Protein AF-A0A5K7XAS2-F1 (afdb_monomer_lite)

Secondary structure (DSSP, 8-state):
------EEEEEEEEETTEEEEES-GGGS-TT-EEEEEEE-SSSEEEEE--TTS-EEESSPEE--S-----

Sequence (70 aa):
MPIYDQLPNVFAWEQAGQWYFVQDRTAAPPEAVEARCFNDGTANVLSINRGTSGVFVRDAMPWNGRARGQ

Structure (mmCIF, N/CA/C/O backbone):
data_AF-A0A5K7XAS2-F1
#
_entry.id   AF-A0A5K7XAS2-F1
#
loop_
_atom_site.group_PDB
_atom_site.id
_atom_site.type_symbol
_atom_site.label_atom_id
_atom_site.label_alt_id
_atom_site.label_comp_id
_atom_site.label_asym_id
_atom_site.label_entity_id
_atom_site.label_seq_id
_atom_site.pdbx_PDB_ins_code
_atom_site.Cartn_x
_atom_site.Cartn_y
_atom_site.Cartn_z
_atom_site.occupancy
_atom_site.B_iso_or_equiv
_atom_site.auth_seq_id
_atom_site.auth_comp_id
_atom_site.auth_asym_id
_atom_site.auth_atom_id
_atom_site.pdbx_PDB_model_num
ATOM 1 N N . MET A 1 1 ? 13.729 14.118 12.467 1.00 48.94 1 MET A N 1
ATOM 2 C CA . MET A 1 1 ? 12.893 14.614 11.354 1.00 48.94 1 MET A CA 1
ATOM 3 C C . MET A 1 1 ? 12.318 13.389 10.663 1.00 48.94 1 MET A C 1
ATOM 5 O O . MET A 1 1 ? 13.099 12.464 10.471 1.00 48.94 1 MET A O 1
ATOM 9 N N . PRO A 1 2 ? 11.008 13.321 10.373 1.00 54.69 2 PRO A N 1
ATOM 10 C CA . PRO A 1 2 ? 10.454 12.229 9.570 1.00 54.69 2 PRO A CA 1
ATOM 11 C C . PRO A 1 2 ? 11.185 12.158 8.222 1.00 54.69 2 PRO A C 1
ATOM 13 O O . PRO A 1 2 ? 11.432 13.195 7.602 1.00 54.69 2 PRO A O 1
ATOM 16 N N . ILE A 1 3 ? 11.588 10.955 7.812 1.00 56.78 3 ILE A N 1
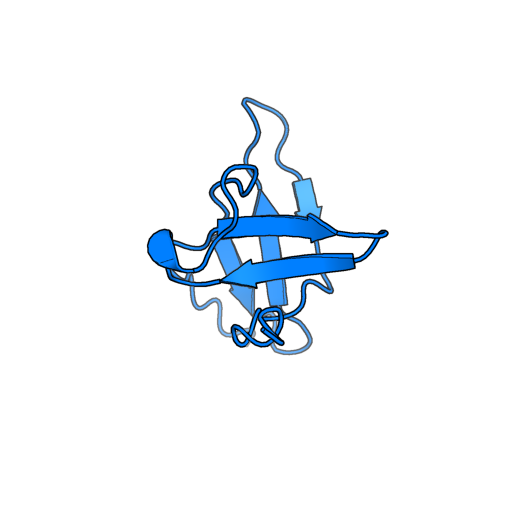ATOM 17 C CA . ILE A 1 3 ? 12.247 10.717 6.524 1.00 56.78 3 ILE A CA 1
ATOM 18 C C . ILE A 1 3 ? 11.149 10.430 5.506 1.00 56.78 3 ILE A C 1
ATOM 20 O O . ILE A 1 3 ? 10.650 9.314 5.415 1.00 56.78 3 ILE A O 1
ATOM 24 N N . TYR A 1 4 ? 10.756 11.448 4.745 1.00 59.44 4 TYR A N 1
ATOM 25 C CA . TYR A 1 4 ? 9.766 11.284 3.684 1.00 59.44 4 TYR A CA 1
ATOM 26 C C . TYR A 1 4 ? 10.407 10.660 2.440 1.00 59.44 4 TYR A C 1
ATOM 28 O O . TYR A 1 4 ? 10.658 11.346 1.451 1.00 59.44 4 TYR A O 1
ATOM 36 N N . ASP A 1 5 ? 10.663 9.355 2.481 1.00 63.50 5 ASP A N 1
ATOM 37 C CA . ASP A 1 5 ? 11.050 8.605 1.288 1.00 63.50 5 ASP A CA 1
ATOM 38 C C . ASP A 1 5 ? 9.812 8.391 0.412 1.00 63.50 5 ASP A C 1
ATOM 40 O O . ASP A 1 5 ? 8.963 7.548 0.702 1.00 63.50 5 ASP A O 1
ATOM 44 N N . GLN A 1 6 ? 9.681 9.189 -0.653 1.00 64.81 6 GLN A N 1
ATOM 45 C CA . GLN A 1 6 ? 8.654 8.971 -1.667 1.00 64.81 6 GLN A CA 1
ATOM 46 C C . GLN A 1 6 ? 9.089 7.814 -2.567 1.00 64.81 6 GLN A C 1
ATOM 48 O O . GLN A 1 6 ? 9.957 7.967 -3.426 1.00 64.81 6 GLN A O 1
ATOM 53 N N . LEU A 1 7 ? 8.452 6.661 -2.396 1.00 65.50 7 LEU A N 1
ATOM 54 C CA . LEU A 1 7 ? 8.729 5.491 -3.222 1.00 65.50 7 LEU A CA 1
ATOM 55 C C . LEU A 1 7 ? 7.979 5.608 -4.565 1.00 65.50 7 LEU A C 1
ATOM 57 O O . LEU A 1 7 ? 6.748 5.733 -4.557 1.00 65.50 7 LEU A O 1
ATOM 61 N N . PRO A 1 8 ? 8.672 5.605 -5.719 1.00 71.31 8 PRO A N 1
ATOM 62 C CA . PRO A 1 8 ? 8.019 5.546 -7.024 1.00 71.31 8 PRO A CA 1
ATOM 63 C C . PRO A 1 8 ? 7.390 4.161 -7.250 1.00 71.31 8 PRO A C 1
ATOM 65 O O . PRO A 1 8 ? 7.825 3.174 -6.663 1.00 71.31 8 PRO A O 1
ATOM 68 N N . ASN A 1 9 ? 6.385 4.077 -8.129 1.00 83.50 9 ASN A N 1
ATOM 69 C CA . ASN A 1 9 ? 5.755 2.815 -8.554 1.00 83.50 9 ASN A CA 1
ATOM 70 C C . ASN A 1 9 ? 5.139 1.977 -7.416 1.00 83.50 9 ASN A C 1
ATOM 72 O O . ASN A 1 9 ? 5.205 0.748 -7.439 1.00 83.50 9 ASN A O 1
ATOM 76 N N . VAL A 1 10 ? 4.534 2.626 -6.418 1.00 89.94 10 VAL A N 1
ATOM 77 C CA . VAL A 1 10 ? 3.788 1.918 -5.372 1.00 89.94 10 VAL A CA 1
ATOM 78 C C . VAL A 1 10 ? 2.371 1.630 -5.858 1.00 89.94 10 VAL A C 1
ATOM 80 O O . VAL A 1 10 ? 1.663 2.530 -6.304 1.00 89.94 10 VAL A O 1
ATOM 83 N N . PHE A 1 11 ? 1.940 0.383 -5.715 1.00 91.06 11 PHE A N 1
ATOM 84 C CA . PHE A 1 11 ? 0.582 -0.066 -6.001 1.00 91.06 11 PHE A CA 1
ATOM 85 C C . PHE A 1 11 ? -0.060 -0.576 -4.724 1.00 91.06 11 PHE A C 1
ATOM 87 O O . PHE A 1 11 ? 0.552 -1.366 -4.007 1.00 91.06 11 PHE A O 1
ATOM 94 N N . ALA A 1 12 ? -1.280 -0.132 -4.447 1.00 91.62 12 ALA A N 1
ATOM 95 C CA . ALA A 1 12 ? -1.996 -0.428 -3.219 1.00 91.62 12 ALA A CA 1
ATOM 96 C C . ALA A 1 12 ? -3.389 -0.993 -3.488 1.00 91.62 12 ALA A C 1
ATOM 98 O O . ALA A 1 12 ? -4.060 -0.599 -4.443 1.00 91.62 12 ALA A O 1
ATOM 99 N N . TRP A 1 13 ? -3.840 -1.897 -2.629 1.00 92.38 13 TRP A N 1
ATOM 100 C CA . TRP A 1 13 ? -5.189 -2.456 -2.665 1.00 92.38 13 TRP A CA 1
ATOM 101 C C . TRP A 1 13 ? -5.649 -2.817 -1.257 1.00 92.38 13 TRP A C 1
ATOM 103 O O . TRP A 1 13 ? -4.840 -2.985 -0.344 1.00 92.38 13 TRP A O 1
ATOM 113 N N . GLU A 1 14 ? -6.960 -2.934 -1.095 1.00 90.81 14 GLU A N 1
ATOM 114 C CA . GLU A 1 14 ? -7.578 -3.412 0.133 1.00 90.81 14 GLU A CA 1
ATOM 115 C C . GLU A 1 14 ? -7.973 -4.878 -0.042 1.00 90.81 14 GLU A C 1
ATOM 117 O O . GLU A 1 14 ? -8.597 -5.248 -1.037 1.00 90.81 14 GLU A O 1
ATOM 122 N N . GLN A 1 15 ? -7.633 -5.711 0.935 1.00 88.62 15 GLN A N 1
ATOM 123 C CA . GLN A 1 15 ? -8.055 -7.101 1.004 1.00 88.62 15 GLN A CA 1
ATOM 124 C C . GLN A 1 15 ? -8.536 -7.395 2.428 1.00 88.62 15 GLN A C 1
ATOM 126 O O . GLN A 1 15 ? -7.774 -7.283 3.385 1.00 88.62 15 GLN A O 1
ATOM 131 N N . ALA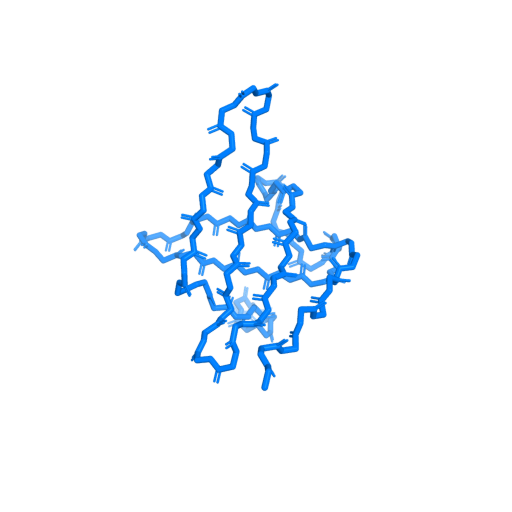 A 1 16 ? -9.812 -7.774 2.563 1.00 88.69 16 ALA A N 1
ATOM 132 C CA . ALA A 1 16 ? -10.448 -8.108 3.843 1.00 88.69 16 ALA A CA 1
ATOM 133 C C . ALA A 1 16 ? -10.295 -7.021 4.938 1.00 88.69 16 ALA A C 1
ATOM 135 O O . ALA A 1 16 ? -10.063 -7.343 6.101 1.00 88.69 16 ALA A O 1
ATOM 136 N N . GLY A 1 17 ? -10.411 -5.737 4.574 1.00 87.75 17 GLY A N 1
ATOM 137 C CA . GLY A 1 17 ? -10.276 -4.609 5.507 1.00 87.75 17 GLY A CA 1
ATOM 138 C C . GLY A 1 17 ? -8.835 -4.181 5.808 1.00 87.75 17 GLY A C 1
ATOM 139 O O . GLY A 1 17 ? -8.632 -3.175 6.484 1.00 87.75 17 GLY A O 1
ATOM 140 N N . GLN A 1 18 ? -7.832 -4.905 5.301 1.00 90.31 18 GLN A N 1
ATOM 141 C CA . GLN A 1 18 ? -6.421 -4.554 5.428 1.00 90.31 18 GLN A CA 1
ATOM 142 C C . GLN A 1 18 ? -5.896 -3.995 4.106 1.00 90.31 18 GLN A C 1
ATOM 144 O O . GLN A 1 18 ? -6.088 -4.579 3.039 1.00 90.31 18 GLN A O 1
ATOM 149 N N . TRP A 1 19 ? -5.188 -2.871 4.180 1.00 91.25 19 TRP A N 1
ATOM 150 C CA . TRP A 1 19 ? -4.500 -2.305 3.027 1.00 91.25 19 TRP A CA 1
ATOM 151 C C . TRP A 1 19 ? -3.113 -2.908 2.872 1.00 91.25 19 TRP A C 1
ATOM 153 O O . TRP A 1 19 ? -2.359 -3.013 3.843 1.00 91.25 19 TRP A O 1
ATOM 163 N N . TYR A 1 20 ? -2.773 -3.247 1.636 1.00 91.50 20 TYR A N 1
ATOM 164 C CA . TYR A 1 20 ? -1.464 -3.739 1.240 1.00 91.50 20 TYR A CA 1
ATOM 165 C C . TYR A 1 20 ? -0.861 -2.829 0.180 1.00 91.50 20 TYR A C 1
ATOM 167 O O . TYR A 1 20 ? -1.587 -2.173 -0.569 1.00 91.50 20 TYR A O 1
ATOM 175 N N . PHE A 1 21 ? 0.468 -2.796 0.108 1.00 91.56 21 PHE A N 1
ATOM 17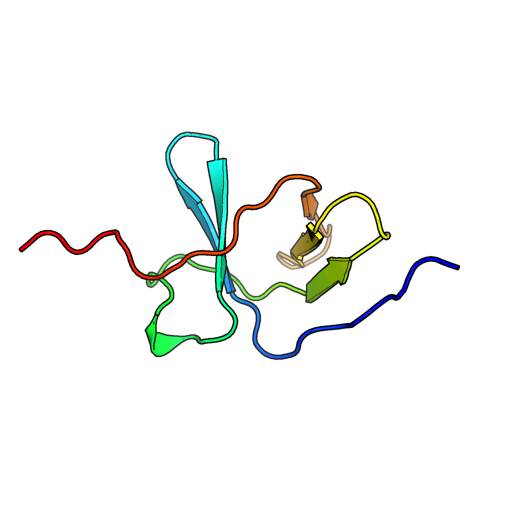6 C CA . PHE A 1 21 ? 1.179 -2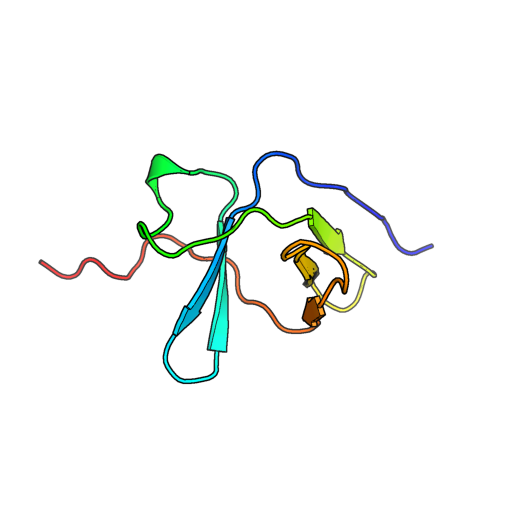.107 -0.962 1.00 91.56 21 PHE A CA 1
ATOM 177 C C . PHE A 1 21 ? 2.412 -2.867 -1.437 1.00 91.56 21 PHE A C 1
ATOM 179 O O . PHE A 1 21 ? 3.034 -3.605 -0.678 1.00 91.56 21 PHE A O 1
ATOM 186 N N . VAL A 1 22 ? 2.806 -2.644 -2.688 1.00 91.81 22 VAL A N 1
ATOM 187 C CA . VAL A 1 22 ? 4.028 -3.198 -3.280 1.00 91.81 22 VAL A CA 1
ATOM 188 C C . VAL A 1 22 ? 4.679 -2.174 -4.205 1.00 91.81 22 VAL A C 1
ATOM 190 O O . VAL A 1 22 ? 3.983 -1.377 -4.825 1.00 91.81 22 VAL A O 1
ATOM 193 N N . GLN A 1 23 ? 6.007 -2.193 -4.310 1.00 89.38 23 GLN A N 1
ATOM 194 C CA . GLN A 1 23 ? 6.788 -1.307 -5.189 1.00 89.38 23 GLN A CA 1
ATOM 195 C C . GLN A 1 23 ? 7.040 -1.930 -6.577 1.00 89.38 23 GLN A C 1
ATOM 197 O O . GLN A 1 23 ? 8.094 -1.738 -7.177 1.00 89.38 23 GLN A O 1
ATOM 202 N N . ASP A 1 24 ? 6.103 -2.748 -7.059 1.00 87.25 24 ASP A N 1
ATOM 203 C CA . ASP A 1 24 ? 6.217 -3.473 -8.326 1.00 87.25 24 ASP A CA 1
ATOM 204 C C . ASP A 1 24 ? 4.822 -3.805 -8.878 1.00 87.25 24 ASP A C 1
ATOM 206 O O . ASP A 1 24 ? 4.070 -4.571 -8.270 1.00 87.25 24 ASP A O 1
ATOM 210 N N . ARG A 1 25 ? 4.470 -3.259 -10.052 1.00 85.62 25 ARG A N 1
ATOM 211 C CA . ARG A 1 25 ? 3.168 -3.522 -10.691 1.00 85.62 25 ARG A CA 1
ATOM 212 C C . ARG A 1 25 ? 2.953 -5.005 -10.974 1.00 85.62 25 ARG A C 1
ATOM 214 O O . ARG A 1 25 ? 1.815 -5.458 -10.928 1.00 85.62 25 ARG A O 1
ATOM 221 N N . THR A 1 26 ? 4.011 -5.753 -11.279 1.00 88.56 26 THR A N 1
ATOM 222 C CA . THR A 1 26 ? 3.909 -7.170 -11.658 1.00 88.56 26 THR A CA 1
ATOM 223 C C . THR A 1 26 ? 3.533 -8.065 -10.477 1.00 88.56 26 THR A C 1
ATOM 225 O O . THR A 1 26 ? 2.910 -9.108 -10.669 1.00 88.56 26 THR A O 1
ATOM 228 N N . ALA A 1 27 ? 3.851 -7.631 -9.255 1.00 87.06 27 ALA A N 1
ATOM 229 C CA . ALA A 1 27 ? 3.489 -8.300 -8.009 1.00 87.06 27 ALA A CA 1
ATOM 230 C C . ALA A 1 27 ? 2.142 -7.823 -7.433 1.00 87.06 27 ALA A C 1
ATOM 232 O O . ALA A 1 27 ? 1.651 -8.402 -6.461 1.00 87.06 27 ALA A O 1
ATOM 233 N N . ALA A 1 28 ? 1.558 -6.769 -8.008 1.00 89.06 28 ALA A N 1
ATOM 234 C CA . ALA A 1 28 ? 0.289 -6.206 -7.578 1.00 89.06 28 ALA A CA 1
ATOM 235 C C . ALA A 1 28 ? -0.889 -6.908 -8.277 1.00 89.06 28 ALA A C 1
ATOM 237 O O . ALA A 1 28 ? -0.800 -7.232 -9.465 1.00 89.06 28 ALA A O 1
ATOM 238 N N . PRO A 1 29 ? -2.025 -7.109 -7.590 1.00 89.88 29 PRO A N 1
ATOM 239 C CA . PRO A 1 29 ? -3.218 -7.624 -8.239 1.00 89.88 29 PRO A CA 1
ATOM 240 C C . PRO A 1 29 ? -3.791 -6.598 -9.241 1.00 89.88 29 PRO A C 1
ATOM 242 O O . PRO A 1 29 ? -3.493 -5.396 -9.151 1.00 89.88 29 PRO A O 1
ATOM 245 N N . PRO A 1 30 ? -4.607 -7.034 -10.219 1.00 89.00 30 PRO A N 1
ATOM 246 C CA . PRO A 1 30 ? -5.149 -6.158 -11.260 1.00 89.00 30 PRO A CA 1
ATOM 247 C C . PRO A 1 30 ? -5.873 -4.920 -10.718 1.00 89.00 30 PRO A C 1
ATOM 249 O O . PRO A 1 30 ? -5.704 -3.834 -11.272 1.00 89.00 30 PRO A O 1
ATOM 252 N N . GLU A 1 31 ? -6.607 -5.076 -9.616 1.00 88.75 31 GLU A N 1
ATOM 253 C CA . GLU A 1 31 ? -7.374 -4.042 -8.916 1.00 88.75 31 GLU A CA 1
ATOM 254 C C . GLU A 1 31 ? -6.527 -3.046 -8.112 1.00 88.75 31 GLU A C 1
ATOM 256 O O . GLU A 1 31 ? -7.060 -2.045 -7.624 1.00 88.75 31 GLU A O 1
ATOM 261 N N . ALA A 1 32 ? -5.223 -3.296 -7.960 1.00 90.88 32 ALA A N 1
ATOM 262 C CA . ALA A 1 32 ? -4.348 -2.369 -7.262 1.00 90.88 32 ALA A CA 1
ATOM 263 C C . ALA A 1 32 ? -4.237 -1.037 -8.007 1.00 90.88 32 ALA A C 1
ATOM 265 O O . ALA A 1 32 ? -4.135 -0.981 -9.233 1.00 90.88 32 ALA A O 1
ATOM 266 N N . VAL A 1 33 ? -4.226 0.038 -7.229 1.00 89.25 33 VAL A N 1
ATOM 267 C CA . VAL A 1 33 ? -4.174 1.418 -7.707 1.00 89.25 33 VAL A CA 1
ATOM 268 C C . VAL A 1 33 ? -2.828 2.042 -7.384 1.00 89.25 33 VAL A C 1
ATOM 270 O O . VAL A 1 33 ? -2.202 1.694 -6.386 1.00 89.25 33 VAL A O 1
ATOM 273 N N . GLU A 1 34 ? -2.391 2.986 -8.212 1.00 89.19 34 GLU A N 1
ATOM 274 C CA . GLU A 1 34 ? -1.176 3.747 -7.936 1.00 89.19 34 GLU A CA 1
ATOM 275 C C . GLU A 1 34 ? -1.322 4.564 -6.650 1.00 89.19 34 GLU A C 1
ATOM 277 O O . GLU A 1 34 ? -2.333 5.231 -6.399 1.00 89.19 34 GLU A O 1
ATOM 282 N N . ALA A 1 35 ? -0.280 4.509 -5.835 1.00 88.50 35 ALA A N 1
ATOM 283 C CA . ALA A 1 35 ? -0.172 5.219 -4.582 1.00 88.50 35 ALA A CA 1
ATOM 284 C C . ALA A 1 35 ? 1.211 5.860 -4.462 1.00 88.50 35 ALA A C 1
ATOM 286 O O . ALA A 1 35 ? 2.163 5.514 -5.160 1.00 88.50 35 ALA A O 1
ATOM 287 N N . ARG A 1 36 ? 1.330 6.803 -3.535 1.00 86.69 36 ARG A N 1
ATOM 288 C CA . ARG A 1 36 ? 2.619 7.258 -3.010 1.00 86.69 36 ARG A CA 1
ATOM 289 C C . ARG A 1 36 ? 2.746 6.722 -1.599 1.00 86.69 36 ARG A C 1
ATOM 291 O O . ARG A 1 36 ? 1.803 6.859 -0.829 1.00 86.69 36 ARG A O 1
ATOM 298 N N . CYS A 1 37 ? 3.880 6.126 -1.267 1.00 85.62 37 CYS A N 1
ATOM 299 C CA . CYS A 1 37 ? 4.177 5.719 0.101 1.00 85.62 37 CYS A CA 1
ATOM 300 C C . CYS A 1 37 ? 5.119 6.741 0.731 1.00 85.62 37 CYS A C 1
ATOM 302 O O . CYS A 1 37 ? 6.061 7.180 0.074 1.00 85.62 37 CYS A O 1
ATOM 304 N N . PHE A 1 38 ? 4.854 7.091 1.984 1.00 84.62 38 PHE A N 1
ATOM 305 C CA . PHE A 1 38 ? 5.679 7.951 2.824 1.00 84.62 38 PHE A CA 1
ATOM 306 C C . PHE A 1 38 ? 5.917 7.237 4.149 1.00 84.62 38 PHE A C 1
ATOM 308 O O . PHE A 1 38 ? 5.005 6.601 4.667 1.00 84.62 38 PHE A O 1
ATOM 315 N N . ASN A 1 39 ? 7.103 7.366 4.728 1.00 81.81 39 ASN A N 1
ATOM 316 C CA . ASN A 1 39 ? 7.363 6.897 6.083 1.00 81.81 39 ASN A CA 1
ATOM 317 C C . ASN A 1 39 ? 7.471 8.114 7.013 1.00 81.81 39 ASN A C 1
ATOM 319 O O . ASN A 1 39 ? 8.254 9.022 6.758 1.00 81.81 39 ASN A O 1
ATOM 323 N N . ASP A 1 40 ? 6.667 8.186 8.073 1.00 80.31 40 ASP A N 1
ATOM 324 C CA . ASP A 1 40 ? 6.739 9.302 9.035 1.00 80.31 40 ASP A CA 1
ATOM 325 C C . ASP A 1 40 ? 7.687 9.015 10.220 1.00 80.31 40 ASP A C 1
ATOM 327 O O . ASP A 1 40 ? 7.764 9.791 11.173 1.00 80.31 40 ASP A O 1
ATOM 331 N N . GLY A 1 41 ? 8.426 7.902 10.169 1.00 80.38 41 GLY A N 1
ATOM 332 C CA . GLY A 1 41 ? 9.241 7.358 11.255 1.00 80.38 41 GLY A CA 1
ATOM 333 C C . GLY A 1 41 ? 8.473 6.443 12.216 1.00 80.38 41 GLY A C 1
ATOM 334 O O . GLY A 1 41 ? 9.101 5.777 13.034 1.00 80.38 41 GLY A O 1
ATOM 335 N N . THR A 1 42 ? 7.140 6.389 12.122 1.00 83.06 42 THR A N 1
ATOM 336 C CA . THR A 1 42 ? 6.266 5.544 12.955 1.00 83.06 42 THR A CA 1
ATOM 337 C C . THR A 1 42 ? 5.530 4.498 12.120 1.00 83.06 42 THR A C 1
ATOM 339 O O . THR A 1 42 ? 5.435 3.345 12.534 1.00 83.06 42 THR A O 1
ATOM 342 N N . ALA A 1 43 ? 5.029 4.878 10.944 1.00 82.19 43 ALA A N 1
ATOM 343 C CA . ALA A 1 43 ? 4.293 3.992 10.050 1.00 82.19 43 ALA A CA 1
ATOM 344 C C . ALA A 1 43 ? 4.476 4.368 8.569 1.00 82.19 43 ALA A C 1
ATOM 346 O O . ALA A 1 43 ? 4.957 5.453 8.228 1.00 82.19 43 ALA A O 1
ATOM 347 N N . ASN A 1 44 ? 4.075 3.451 7.684 1.00 84.12 44 ASN A N 1
ATOM 348 C CA . ASN A 1 44 ? 4.010 3.702 6.247 1.00 84.12 44 ASN A CA 1
ATOM 349 C C . ASN A 1 44 ? 2.635 4.268 5.887 1.00 84.12 44 ASN A C 1
ATOM 351 O O . ASN A 1 44 ? 1.624 3.573 5.954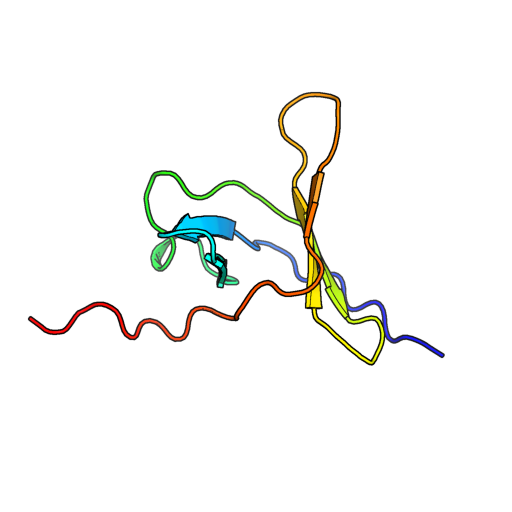 1.00 84.12 44 ASN A O 1
ATOM 355 N N . VAL A 1 45 ? 2.613 5.522 5.452 1.00 87.69 45 VAL A N 1
ATOM 356 C CA . VAL A 1 45 ? 1.414 6.220 5.007 1.00 87.69 45 VAL A CA 1
ATOM 357 C C . VAL A 1 45 ? 1.309 6.148 3.490 1.00 87.69 45 VAL A C 1
ATOM 359 O O . VAL A 1 45 ? 2.173 6.652 2.773 1.00 87.69 45 VAL A O 1
ATOM 362 N N . LEU A 1 46 ? 0.225 5.572 2.984 1.00 89.19 46 LEU A N 1
ATOM 363 C CA . LEU A 1 46 ? -0.120 5.628 1.570 1.00 89.19 46 LEU A CA 1
ATOM 364 C C . LEU A 1 46 ? -0.983 6.846 1.279 1.00 89.19 46 LEU A C 1
ATOM 366 O O . LEU A 1 46 ? -1.943 7.112 1.994 1.00 89.19 46 LEU A O 1
ATOM 370 N N . SER A 1 47 ? -0.691 7.533 0.184 1.00 88.62 47 SER A N 1
ATOM 371 C CA . SER A 1 47 ? -1.576 8.503 -0.450 1.00 88.62 47 SER A CA 1
ATOM 372 C C . SER A 1 47 ? -2.057 7.929 -1.775 1.00 88.62 47 SER A C 1
ATOM 374 O O . SER A 1 47 ? -1.268 7.723 -2.698 1.00 88.62 47 SER A O 1
ATOM 376 N N . ILE A 1 48 ? -3.353 7.650 -1.855 1.00 86.81 48 ILE A N 1
ATOM 377 C CA . ILE A 1 48 ? -4.004 7.036 -3.009 1.00 86.81 48 ILE A CA 1
ATOM 378 C C . ILE A 1 48 ? -4.847 8.101 -3.695 1.00 86.81 48 ILE A C 1
ATOM 380 O O . ILE A 1 48 ? -5.864 8.544 -3.157 1.00 86.81 48 ILE A O 1
ATOM 384 N N . ASN A 1 49 ? -4.458 8.504 -4.901 1.00 77.69 49 ASN A N 1
ATOM 385 C CA . ASN A 1 49 ? -5.166 9.550 -5.627 1.00 77.69 49 ASN A CA 1
ATOM 386 C C . ASN A 1 49 ? -6.172 8.947 -6.619 1.00 77.69 49 ASN A C 1
ATOM 388 O O . ASN A 1 49 ? -5.888 8.781 -7.801 1.00 77.69 49 ASN A O 1
ATOM 392 N N . ARG A 1 50 ? -7.368 8.590 -6.130 1.00 67.75 50 ARG A N 1
ATOM 393 C CA . ARG A 1 50 ? -8.496 8.198 -6.993 1.00 67.75 50 ARG A CA 1
ATOM 394 C C . ARG A 1 50 ? -9.200 9.449 -7.526 1.00 67.75 50 ARG A C 1
ATOM 396 O O . ARG A 1 50 ? -10.146 9.940 -6.915 1.00 67.75 50 ARG A O 1
ATOM 403 N N . GLY A 1 51 ? -8.728 9.969 -8.654 1.00 59.31 51 GLY A N 1
ATOM 404 C CA . GLY A 1 51 ? -9.452 10.940 -9.482 1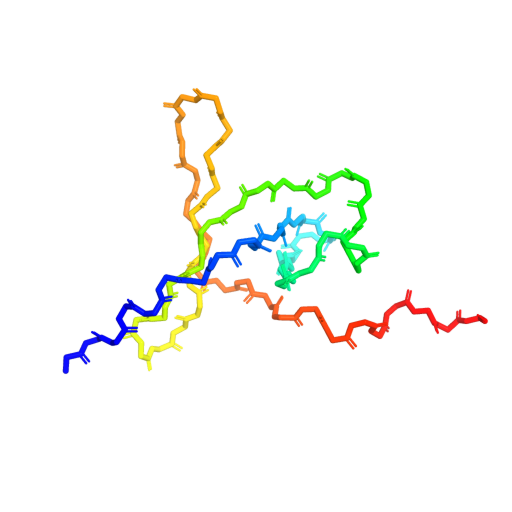.00 59.31 51 GLY A CA 1
ATOM 405 C C . GLY A 1 51 ? -9.483 12.382 -8.972 1.00 59.31 51 GLY A C 1
ATOM 406 O O . GLY A 1 51 ? -9.145 13.263 -9.747 1.00 59.31 51 GLY A O 1
ATOM 407 N N . THR A 1 52 ? -9.845 12.660 -7.715 1.00 49.81 52 THR A N 1
ATOM 408 C CA . THR A 1 52 ? -9.981 14.057 -7.230 1.00 49.81 52 THR A CA 1
ATOM 409 C C . THR A 1 52 ? -9.950 14.251 -5.708 1.00 49.81 52 THR A C 1
ATOM 411 O O . THR A 1 52 ? -9.888 15.395 -5.262 1.00 49.81 52 THR A O 1
ATOM 414 N N . SER A 1 53 ? -9.992 13.194 -4.884 1.00 64.25 53 SER A N 1
ATOM 415 C CA . SER A 1 53 ? -10.213 13.351 -3.427 1.00 64.25 53 SER A CA 1
ATOM 416 C C . SER A 1 53 ? -9.279 12.550 -2.518 1.00 64.25 53 SER A C 1
ATOM 418 O O . SER A 1 53 ? -9.631 12.358 -1.365 1.00 64.25 53 SER A O 1
ATOM 420 N N . GLY A 1 54 ? -8.119 12.106 -3.022 1.00 70.06 54 GLY A N 1
ATOM 421 C CA . GLY A 1 54 ? -6.972 11.574 -2.259 1.00 70.06 54 GLY A CA 1
ATOM 422 C C . GLY A 1 54 ? -7.251 10.913 -0.894 1.00 70.06 54 GLY A C 1
ATOM 423 O O . GLY A 1 54 ? -7.479 11.601 0.093 1.00 70.06 54 GLY A O 1
ATOM 424 N N . VAL A 1 55 ? -7.127 9.589 -0.791 1.00 83.25 55 VAL A N 1
ATOM 425 C CA . VAL A 1 55 ? -7.231 8.868 0.494 1.00 83.25 55 VAL A CA 1
ATOM 426 C C . VAL A 1 55 ? -5.846 8.703 1.119 1.00 83.25 55 VAL A C 1
ATOM 428 O O . VAL A 1 55 ? -4.899 8.349 0.416 1.00 83.25 55 VAL A O 1
ATOM 431 N N . PHE A 1 56 ? -5.736 8.916 2.435 1.00 86.62 56 PHE A N 1
ATOM 432 C CA . PHE A 1 56 ? -4.539 8.586 3.212 1.00 86.62 56 PHE A CA 1
ATOM 433 C C . PHE A 1 56 ? -4.768 7.337 4.069 1.00 86.62 56 PHE A C 1
ATOM 435 O O . PHE A 1 56 ? -5.746 7.273 4.812 1.00 86.62 56 PHE A O 1
ATOM 442 N N . VAL A 1 57 ? -3.861 6.361 3.992 1.00 88.62 57 VAL A N 1
ATOM 443 C CA . VAL A 1 57 ? -3.920 5.099 4.750 1.00 88.62 57 VAL A CA 1
ATOM 444 C C . VAL A 1 57 ? -2.643 4.951 5.568 1.00 88.62 57 VAL A C 1
ATOM 446 O O . VAL A 1 57 ? -1.570 4.890 4.985 1.00 88.62 57 VAL A O 1
ATOM 449 N N . ARG A 1 58 ? -2.739 4.906 6.902 1.00 85.00 58 ARG A N 1
ATOM 450 C CA . ARG A 1 58 ? -1.573 4.979 7.806 1.00 85.00 58 ARG A CA 1
ATOM 451 C C . ARG A 1 58 ? -0.931 3.632 8.151 1.00 85.00 58 ARG A C 1
ATOM 453 O O . ARG A 1 58 ? 0.250 3.602 8.462 1.00 85.00 58 ARG A O 1
ATOM 460 N N . ASP A 1 59 ? -1.684 2.543 8.055 1.00 85.31 59 ASP A N 1
ATOM 461 C CA . ASP A 1 59 ? -1.255 1.213 8.512 1.00 85.31 59 ASP A CA 1
ATOM 462 C C . ASP A 1 59 ? -1.297 0.187 7.378 1.00 85.31 59 ASP A C 1
ATOM 464 O O . ASP A 1 59 ? -1.703 -0.966 7.543 1.00 85.31 59 ASP A O 1
ATOM 468 N N . ALA A 1 60 ? -0.915 0.620 6.177 1.00 86.94 60 ALA A N 1
ATOM 469 C CA . ALA A 1 60 ? -0.801 -0.301 5.063 1.00 86.94 60 ALA A CA 1
ATOM 470 C C . ALA A 1 60 ? 0.412 -1.219 5.254 1.00 86.94 60 ALA A C 1
ATOM 472 O O . ALA A 1 60 ? 1.492 -0.782 5.658 1.00 86.94 60 ALA A O 1
ATOM 473 N N . MET A 1 61 ? 0.244 -2.499 4.934 1.00 89.25 61 MET A N 1
ATOM 474 C CA . MET A 1 61 ? 1.288 -3.503 5.097 1.00 89.25 61 MET A CA 1
ATOM 475 C C . MET A 1 61 ? 2.047 -3.730 3.785 1.00 89.25 61 MET A C 1
ATOM 477 O O . MET A 1 61 ? 1.419 -3.854 2.730 1.00 89.25 61 MET A O 1
ATOM 481 N N . PRO A 1 62 ? 3.386 -3.842 3.818 1.00 88.81 62 PRO A N 1
ATOM 482 C CA . PRO A 1 62 ? 4.139 -4.232 2.637 1.00 88.81 62 PRO A CA 1
ATOM 483 C C . PRO A 1 62 ? 3.748 -5.655 2.226 1.00 88.81 62 PRO A C 1
ATOM 485 O O . PRO A 1 62 ? 3.731 -6.587 3.036 1.00 88.81 62 PRO A O 1
ATOM 488 N N . TRP A 1 63 ? 3.429 -5.825 0.951 1.00 87.31 63 TRP A N 1
ATOM 489 C CA . TRP A 1 63 ? 3.130 -7.118 0.372 1.00 87.31 63 TRP A CA 1
ATOM 490 C C . TRP A 1 63 ? 4.422 -7.856 0.033 1.00 87.31 63 TRP A C 1
ATOM 492 O O . TRP A 1 63 ? 5.100 -7.548 -0.943 1.00 87.31 63 TRP A O 1
ATOM 502 N N . ASN A 1 64 ? 4.739 -8.888 0.810 1.00 79.69 64 ASN A N 1
ATOM 503 C CA . ASN A 1 64 ? 5.948 -9.694 0.612 1.00 79.69 64 ASN A CA 1
ATOM 504 C C . ASN A 1 64 ? 5.756 -10.839 -0.404 1.00 79.69 64 ASN A C 1
ATOM 506 O O . ASN A 1 64 ? 6.440 -11.858 -0.321 1.00 79.69 64 ASN A O 1
ATOM 510 N N . GLY A 1 65 ? 4.770 -10.746 -1.304 1.00 66.44 65 GLY A N 1
ATOM 511 C CA . GLY A 1 65 ? 4.504 -11.783 -2.312 1.00 66.44 65 GLY A CA 1
ATOM 512 C C . GLY A 1 65 ? 3.943 -13.104 -1.763 1.00 66.44 65 GLY A C 1
ATOM 513 O O . GLY A 1 65 ? 3.724 -14.043 -2.523 1.00 66.44 65 GLY A O 1
ATOM 514 N N . ARG A 1 66 ? 3.674 -13.208 -0.453 1.00 58.53 66 ARG A N 1
ATOM 515 C CA . ARG A 1 66 ? 3.269 -14.456 0.223 1.00 58.53 66 ARG A CA 1
ATOM 516 C C . ARG A 1 66 ? 1.770 -14.781 0.176 1.00 58.53 66 ARG A C 1
ATOM 518 O O . ARG A 1 66 ? 1.279 -15.485 1.052 1.00 58.53 66 ARG A O 1
ATOM 525 N N . ALA A 1 67 ? 1.060 -14.386 -0.878 1.00 50.56 67 ALA A N 1
ATOM 526 C CA . ALA A 1 67 ? -0.171 -15.089 -1.252 1.00 50.56 67 ALA A CA 1
ATOM 527 C C . ALA A 1 67 ? -0.058 -15.732 -2.630 1.00 50.56 67 ALA A C 1
ATOM 529 O O . ALA A 1 67 ? -0.847 -15.469 -3.528 1.00 50.56 67 ALA A O 1
ATOM 530 N N . ARG A 1 68 ? 0.915 -16.631 -2.773 1.00 46.78 68 ARG A N 1
ATOM 531 C CA . ARG A 1 68 ? 0.725 -17.843 -3.571 1.00 46.78 68 ARG A CA 1
ATOM 532 C C . ARG A 1 68 ? 1.313 -19.029 -2.821 1.00 46.78 68 ARG A C 1
ATOM 534 O O . ARG A 1 68 ? 2.455 -19.416 -3.021 1.00 46.78 68 ARG A O 1
ATOM 541 N N . GLY A 1 69 ? 0.511 -19.580 -1.916 1.00 52.97 69 GLY A N 1
ATOM 542 C CA . GLY A 1 69 ? 0.497 -21.025 -1.761 1.00 52.97 69 GLY A CA 1
ATOM 543 C C . GLY A 1 69 ? -0.327 -21.581 -2.916 1.00 52.97 69 GLY A C 1
ATOM 544 O O . GLY A 1 69 ? -1.553 -21.491 -2.864 1.00 52.97 69 GLY A O 1
ATOM 545 N N . GLN A 1 70 ? 0.360 -22.026 -3.968 1.00 39.22 70 GLN A N 1
ATOM 546 C CA . GLN A 1 70 ? 0.004 -23.119 -4.881 1.00 39.22 70 GLN A CA 1
ATOM 547 C C . GLN A 1 70 ? 1.110 -23.275 -5.922 1.00 39.22 70 GLN A C 1
ATOM 549 O O . GLN A 1 70 ? 1.409 -22.270 -6.607 1.00 39.22 70 GLN A O 1
#

pLDDT: mean 79.48, std 13.89, range [39.22, 92.38]

Foldseek 3Di:
DFDFDWQPQKWWDDDPNAIEIESDPVLDDPPTADWTWTTRVPFIWTWGDDPHDTDIDTHYYYDPSPPDPD

Radius of gyration: 12.04 Å; chains: 1; bounding box: 23×38×25 Å

Organism: NCBI:txid2650471